Protein AF-K8X644-F1 (afdb_monomer)

Mean predicted aligned error: 5.23 Å

pLDDT: mean 84.57, std 12.06, range [44.38, 95.69]

Nearest PDB structures (foldseek):
  7q4p-assembly1_A  TM=5.869E-01  e=6.762E-01  Homo sapiens

Radius of gyration: 11.46 Å; Cα contacts (8 Å, |Δi|>4): 71; chains: 1; bounding box: 35×16×33 Å

Secondary structure (DSSP, 8-state):
-HHHHHHHHHHHHHHHS----HHHHHHHHHHHHH-GGGGG-HHHHHHHHHHTT-SSHHHHHHHHHHHHHHHHTT-

Structure (mmCIF, N/CA/C/O backbone):
data_AF-K8X644-F1
#
_entry.id   AF-K8X644-F1
#
loop_
_atom_site.group_PDB
_atom_site.id
_atom_site.type_symbol
_atom_site.label_atom_id
_atom_site.label_alt_id
_atom_site.label_comp_id
_atom_site.label_asym_id
_atom_site.label_entity_id
_atom_site.label_seq_id
_atom_site.pdbx_PDB_ins_code
_atom_site.Cartn_x
_atom_site.Cartn_y
_atom_site.Cartn_z
_atom_site.occupancy
_atom_site.B_iso_or_equiv
_atom_site.auth_seq_id
_atom_site.auth_comp_id
_atom_site.auth_asym_id
_atom_site.auth_atom_id
_atom_site.pdbx_PDB_model_num
ATOM 1 N N . MET A 1 1 ? -7.309 1.212 19.924 1.00 50.41 1 MET A N 1
ATOM 2 C CA . MET A 1 1 ? -7.181 2.328 18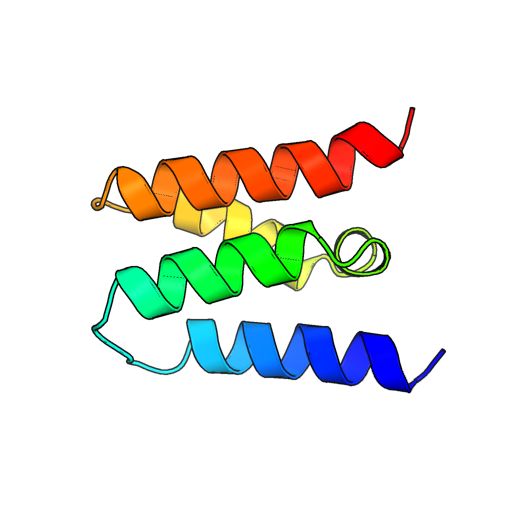.957 1.00 50.41 1 MET A CA 1
ATOM 3 C C . MET A 1 1 ? -5.734 2.728 18.639 1.00 50.41 1 MET A C 1
ATOM 5 O O . MET A 1 1 ? -5.493 3.078 17.498 1.00 50.41 1 MET A O 1
ATOM 9 N N . GLY A 1 2 ? -4.748 2.624 19.547 1.00 57.91 2 GLY A N 1
ATOM 10 C CA . GLY A 1 2 ? -3.378 3.116 19.275 1.00 57.91 2 GLY A CA 1
ATOM 11 C C . GLY A 1 2 ? -2.517 2.334 18.262 1.00 57.91 2 GLY A C 1
ATOM 12 O O . GLY A 1 2 ? -1.647 2.925 17.640 1.00 57.91 2 GLY A O 1
ATOM 13 N N . PHE A 1 3 ? -2.743 1.029 18.057 1.00 62.09 3 PHE A N 1
ATOM 14 C CA . PHE A 1 3 ? -1.844 0.199 17.232 1.00 62.09 3 PHE A CA 1
ATOM 15 C C . PHE A 1 3 ? -1.984 0.444 15.719 1.00 62.09 3 PHE A C 1
ATOM 17 O O . PHE A 1 3 ? -0.982 0.530 15.016 1.00 62.09 3 PHE A O 1
ATOM 24 N N . GLN A 1 4 ? -3.213 0.603 15.214 1.00 61.47 4 GLN A N 1
ATOM 25 C CA . GLN A 1 4 ? -3.453 0.795 13.774 1.00 61.47 4 GLN A CA 1
ATOM 26 C C . GLN A 1 4 ? -2.938 2.156 13.276 1.00 61.47 4 GLN A C 1
ATOM 28 O O . GLN A 1 4 ? -2.374 2.238 12.188 1.00 61.47 4 GLN A O 1
ATOM 33 N N . ILE A 1 5 ? -3.029 3.195 14.115 1.00 66.00 5 I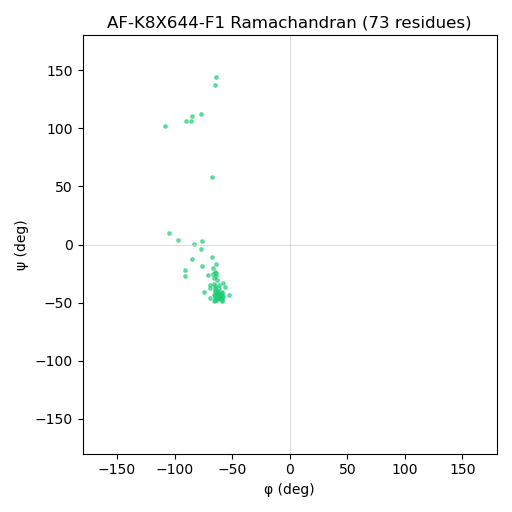LE A N 1
ATOM 34 C CA . ILE A 1 5 ? -2.482 4.535 13.847 1.00 66.00 5 ILE A CA 1
ATOM 35 C C . ILE A 1 5 ? -0.954 4.477 13.687 1.00 66.00 5 ILE A C 1
ATOM 37 O O . ILE A 1 5 ? -0.394 5.093 12.779 1.00 66.00 5 ILE A O 1
ATOM 41 N N . THR A 1 6 ? -0.269 3.699 14.532 1.00 75.44 6 THR A N 1
ATOM 42 C CA . THR A 1 6 ? 1.187 3.515 14.440 1.00 75.44 6 THR A CA 1
ATOM 43 C C . THR A 1 6 ? 1.584 2.843 13.132 1.00 75.44 6 THR A C 1
ATOM 45 O O . THR A 1 6 ? 2.512 3.303 12.474 1.00 75.44 6 THR A O 1
ATOM 48 N N . VAL A 1 7 ? 0.857 1.801 12.714 1.00 82.00 7 VAL A N 1
ATOM 49 C CA . VAL A 1 7 ? 1.157 1.076 11.470 1.00 82.00 7 VAL A CA 1
ATOM 50 C C . VAL A 1 7 ? 1.014 1.991 10.254 1.00 82.00 7 VAL A C 1
ATOM 52 O O . VAL A 1 7 ? 1.935 2.068 9.444 1.00 82.00 7 VAL A O 1
ATOM 55 N N . VAL A 1 8 ? -0.087 2.742 10.148 1.00 84.75 8 VAL A N 1
ATOM 56 C CA . VAL A 1 8 ? -0.314 3.673 9.029 1.00 84.75 8 VAL A CA 1
ATOM 57 C C . VAL A 1 8 ? 0.776 4.748 8.965 1.00 84.75 8 VAL A C 1
ATOM 59 O O . VAL A 1 8 ? 1.331 4.997 7.894 1.00 84.75 8 VAL A O 1
ATOM 62 N N . ASN A 1 9 ? 1.153 5.333 10.106 1.00 85.06 9 ASN A N 1
ATOM 63 C CA . ASN A 1 9 ? 2.221 6.335 10.164 1.00 85.06 9 ASN A CA 1
ATOM 64 C C . ASN A 1 9 ? 3.595 5.760 9.789 1.00 85.06 9 ASN A C 1
ATOM 66 O O . ASN A 1 9 ? 4.360 6.416 9.080 1.00 85.06 9 ASN A O 1
ATOM 70 N N . SER A 1 10 ? 3.913 4.534 10.213 1.00 85.81 10 SER A N 1
ATOM 71 C CA . SER A 1 10 ? 5.154 3.858 9.821 1.00 85.81 10 SER A CA 1
ATOM 72 C C . SER A 1 10 ? 5.204 3.583 8.316 1.00 85.81 10 SER A C 1
ATOM 74 O O . SER A 1 10 ? 6.225 3.855 7.685 1.00 85.81 10 SER A O 1
ATOM 76 N N . LEU A 1 11 ? 4.103 3.115 7.716 1.00 87.19 11 LEU A N 1
ATOM 77 C CA . LEU A 1 11 ? 4.015 2.892 6.267 1.0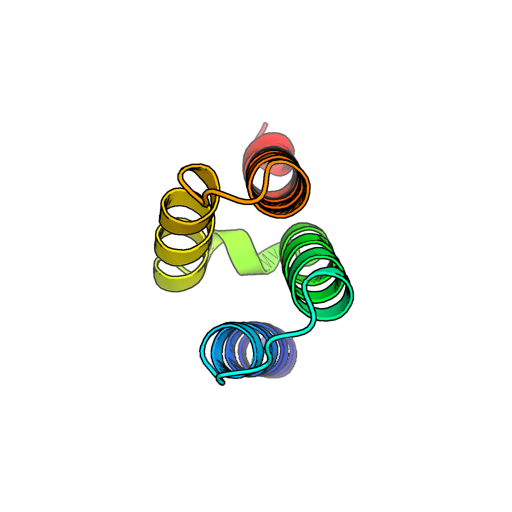0 87.19 11 LEU A CA 1
ATOM 78 C C . LEU A 1 11 ? 4.146 4.206 5.482 1.00 87.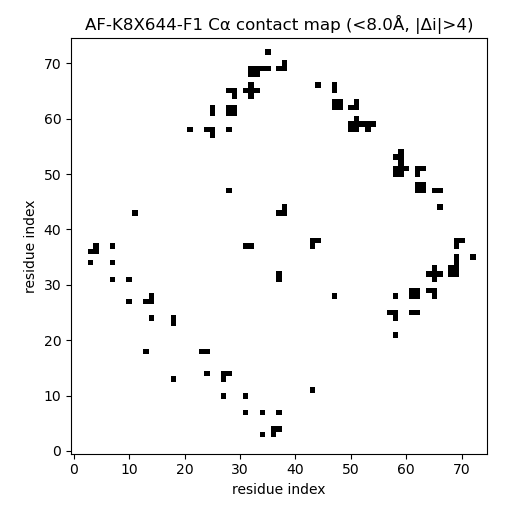19 11 LEU A C 1
ATOM 80 O O . LEU A 1 11 ? 4.852 4.260 4.475 1.00 87.19 11 LEU A O 1
ATOM 84 N N . LEU A 1 12 ? 3.527 5.284 5.970 1.00 86.88 12 LEU A N 1
ATOM 85 C CA . LEU A 1 12 ? 3.641 6.613 5.372 1.00 86.88 12 LEU A CA 1
ATOM 86 C C . LEU A 1 12 ? 5.076 7.161 5.461 1.00 86.88 12 LEU A C 1
ATOM 88 O O . LEU A 1 12 ? 5.584 7.735 4.498 1.00 86.88 12 LEU A O 1
ATOM 92 N N . SER A 1 13 ? 5.754 6.953 6.591 1.00 87.75 13 SER A N 1
ATOM 93 C CA . SER A 1 13 ? 7.165 7.315 6.763 1.00 87.75 13 SER A CA 1
ATOM 94 C C . SER A 1 13 ? 8.075 6.538 5.805 1.00 87.75 13 SER A C 1
ATOM 96 O O . SER A 1 13 ? 8.968 7.127 5.193 1.00 87.75 13 SER A O 1
ATOM 98 N N . LEU A 1 14 ? 7.804 5.246 5.592 1.00 85.75 14 LEU A N 1
ATOM 99 C CA . LEU A 1 14 ? 8.528 4.424 4.619 1.00 85.75 14 LEU A CA 1
ATOM 100 C C . L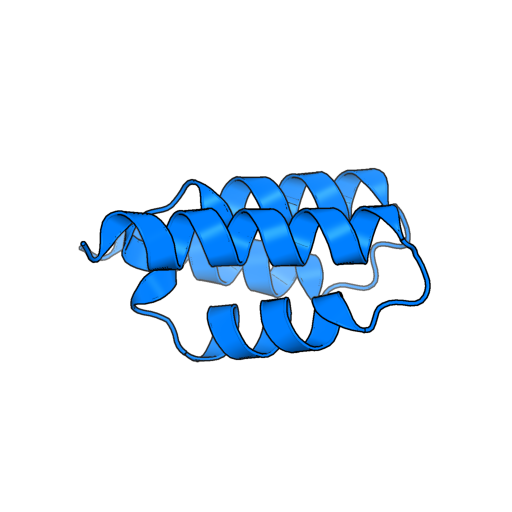EU A 1 14 ? 8.307 4.886 3.173 1.00 85.75 14 LEU A C 1
ATOM 102 O O . LEU A 1 14 ? 9.259 4.891 2.401 1.00 85.75 14 LEU A O 1
ATOM 106 N N . LEU A 1 15 ? 7.098 5.336 2.817 1.00 84.88 15 LEU A N 1
ATOM 107 C CA . LEU A 1 15 ? 6.815 5.937 1.503 1.00 84.88 15 LEU A CA 1
ATOM 108 C C . LEU A 1 15 ? 7.530 7.274 1.271 1.00 84.88 15 LEU A C 1
ATOM 110 O O . LEU A 1 15 ? 7.722 7.677 0.125 1.00 84.88 15 LEU A O 1
ATOM 114 N N . ASN A 1 16 ? 7.862 7.992 2.343 1.00 81.62 16 ASN A N 1
ATOM 115 C CA . ASN A 1 16 ? 8.604 9.252 2.280 1.00 81.62 16 ASN A CA 1
ATOM 116 C C . ASN A 1 16 ? 10.119 9.047 2.374 1.00 81.62 16 ASN A C 1
ATOM 118 O O . ASN A 1 16 ? 10.878 9.908 1.936 1.00 81.62 16 ASN A O 1
ATOM 122 N N . SER A 1 17 ? 10.565 7.921 2.928 1.00 78.75 17 SER A N 1
ATOM 123 C CA . SER A 1 17 ? 11.965 7.523 2.855 1.00 78.75 17 SER A CA 1
ATOM 124 C C . SER A 1 17 ? 12.325 7.254 1.397 1.00 78.75 17 SER A C 1
ATOM 126 O O . SER A 1 17 ? 11.544 6.647 0.669 1.00 78.75 17 SER A O 1
ATOM 128 N N . HIS A 1 18 ? 13.499 7.719 0.967 1.00 61.53 18 HIS A N 1
ATOM 129 C CA . HIS A 1 18 ? 14.012 7.626 -0.407 1.00 61.53 18 HIS A CA 1
ATOM 130 C C . HIS A 1 18 ? 14.322 6.176 -0.838 1.00 61.53 18 HIS A C 1
ATOM 132 O O . HIS A 1 18 ? 15.448 5.835 -1.195 1.00 61.53 18 HIS A O 1
ATOM 138 N N . ASN A 1 19 ? 13.332 5.288 -0.796 1.00 65.19 19 ASN A N 1
ATOM 139 C CA . ASN A 1 19 ? 13.427 3.965 -1.378 1.00 65.19 19 ASN A CA 1
ATOM 140 C C . ASN A 1 19 ? 13.071 4.068 -2.866 1.00 65.19 19 ASN A C 1
ATOM 142 O O . ASN A 1 19 ? 11.921 4.321 -3.224 1.00 65.19 19 ASN A O 1
ATOM 146 N N . ASN A 1 20 ? 14.066 3.879 -3.734 1.00 64.19 20 ASN A N 1
ATOM 147 C CA . ASN A 1 20 ? 13.893 3.916 -5.189 1.00 64.19 20 ASN A CA 1
ATOM 148 C C . ASN A 1 20 ? 13.227 2.655 -5.764 1.00 64.19 20 ASN A C 1
ATOM 150 O O . ASN A 1 20 ? 13.096 2.544 -6.979 1.00 64.19 20 ASN A O 1
ATOM 154 N N . ASN A 1 21 ? 12.819 1.692 -4.934 1.00 86.19 21 ASN A N 1
ATOM 155 C CA . ASN A 1 21 ? 12.140 0.505 -5.428 1.00 86.19 21 ASN A CA 1
ATOM 156 C C . ASN A 1 21 ? 10.632 0.750 -5.566 1.00 86.19 21 ASN A C 1
ATOM 158 O O . ASN A 1 21 ? 9.886 0.763 -4.582 1.00 86.19 21 ASN A O 1
ATOM 162 N N . ASP A 1 22 ? 10.181 0.886 -6.807 1.00 88.62 22 ASP A N 1
ATOM 163 C CA . ASP A 1 22 ? 8.777 1.127 -7.127 1.00 88.62 22 ASP A CA 1
ATOM 164 C C . ASP A 1 22 ? 7.859 -0.026 -6.697 1.00 88.62 22 ASP A C 1
ATOM 166 O O . ASP A 1 22 ? 6.739 0.223 -6.256 1.00 88.62 22 ASP A O 1
ATOM 170 N N . ILE A 1 23 ? 8.346 -1.273 -6.685 1.00 89.31 23 ILE A N 1
ATOM 171 C CA . ILE A 1 23 ? 7.587 -2.431 -6.178 1.00 89.31 23 ILE A CA 1
ATOM 172 C C . ILE A 1 23 ? 7.287 -2.255 -4.685 1.00 89.31 23 ILE A C 1
ATOM 174 O O . ILE A 1 23 ? 6.171 -2.519 -4.228 1.00 89.31 23 ILE A O 1
ATOM 178 N N . ILE A 1 24 ? 8.266 -1.768 -3.916 1.00 89.19 24 ILE A N 1
ATOM 179 C CA . ILE A 1 24 ? 8.083 -1.505 -2.485 1.00 89.19 24 ILE A CA 1
ATOM 180 C C . ILE A 1 24 ? 7.058 -0.384 -2.293 1.00 89.19 24 ILE A C 1
ATOM 182 O O . ILE A 1 24 ? 6.150 -0.535 -1.475 1.00 89.19 24 ILE A O 1
ATOM 186 N N . LYS A 1 25 ? 7.129 0.696 -3.082 1.00 90.38 25 LYS A N 1
ATOM 187 C CA . LYS A 1 25 ? 6.136 1.782 -3.026 1.00 90.38 25 LYS A CA 1
ATOM 188 C C . LYS A 1 25 ? 4.725 1.276 -3.322 1.00 90.38 25 LYS A C 1
ATOM 190 O O . LYS A 1 25 ? 3.818 1.537 -2.540 1.00 90.38 25 LYS A O 1
ATOM 195 N N . ILE A 1 26 ? 4.541 0.507 -4.396 1.00 92.62 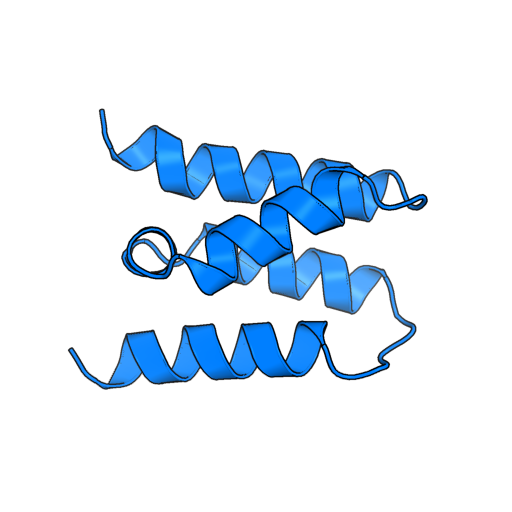26 ILE A N 1
ATOM 196 C CA . ILE A 1 26 ? 3.243 -0.071 -4.783 1.00 92.62 26 ILE A CA 1
ATOM 197 C C . ILE A 1 26 ? 2.680 -0.960 -3.667 1.00 92.62 26 ILE A C 1
ATOM 199 O O . ILE A 1 26 ? 1.491 -0.886 -3.344 1.00 92.62 26 ILE A O 1
ATOM 203 N N . THR A 1 27 ? 3.541 -1.766 -3.040 1.00 92.12 27 THR A N 1
ATOM 204 C CA . THR A 1 27 ? 3.157 -2.654 -1.934 1.00 92.12 27 THR A CA 1
ATOM 205 C C . THR A 1 27 ? 2.724 -1.856 -0.703 1.00 92.12 27 THR A C 1
ATOM 207 O O . THR A 1 27 ? 1.691 -2.160 -0.104 1.00 92.12 27 THR A O 1
ATOM 210 N N . LEU A 1 28 ? 3.465 -0.799 -0.353 1.00 91.94 28 LEU A N 1
ATOM 211 C CA . LEU A 1 28 ? 3.123 0.103 0.751 1.00 91.94 28 LEU A CA 1
ATOM 212 C C . LEU A 1 28 ? 1.795 0.821 0.492 1.00 91.94 28 LEU A C 1
ATOM 214 O O . LEU A 1 28 ? 0.930 0.844 1.363 1.00 91.94 28 LEU A O 1
ATOM 218 N N . ILE A 1 29 ? 1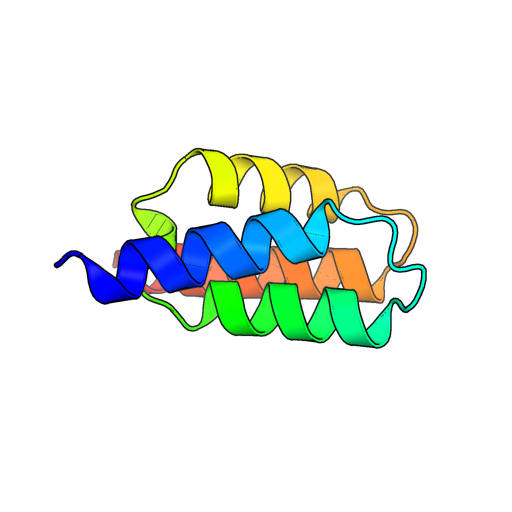.609 1.355 -0.717 1.00 93.12 29 ILE A N 1
ATOM 219 C CA . ILE A 1 29 ? 0.372 2.022 -1.136 1.00 93.12 29 ILE A CA 1
ATOM 220 C C . ILE A 1 29 ? -0.819 1.070 -1.019 1.00 93.12 29 ILE A C 1
ATOM 222 O O . ILE A 1 29 ? -1.843 1.448 -0.448 1.00 93.12 29 ILE A O 1
ATOM 226 N N . SER A 1 30 ? -0.689 -0.162 -1.518 1.00 92.25 30 SER A N 1
ATOM 227 C CA . SER A 1 30 ? -1.754 -1.170 -1.426 1.00 92.25 30 SER A CA 1
ATOM 228 C C . SER A 1 30 ? -2.073 -1.520 0.026 1.00 92.25 30 SER A C 1
ATOM 230 O O . SER A 1 30 ? -3.238 -1.493 0.407 1.00 92.25 30 SER A O 1
ATOM 232 N N . SER A 1 31 ? -1.040 -1.742 0.847 1.00 91.50 31 SER A N 1
ATOM 233 C CA . SER A 1 31 ? -1.188 -2.051 2.277 1.00 91.50 31 SER A CA 1
ATOM 234 C C . SER A 1 31 ? -1.930 -0.947 3.030 1.00 91.50 31 SER A C 1
ATOM 236 O O . SER A 1 31 ? -2.786 -1.233 3.858 1.00 91.50 31 SER A O 1
ATOM 238 N N . ILE A 1 32 ? -1.640 0.322 2.720 1.00 91.00 32 ILE A N 1
ATOM 239 C CA . ILE A 1 32 ? -2.359 1.468 3.289 1.00 91.00 32 ILE A CA 1
ATOM 240 C C . ILE A 1 32 ? -3.839 1.441 2.893 1.00 91.00 32 ILE A C 1
ATOM 242 O O . ILE A 1 32 ? -4.692 1.685 3.739 1.00 91.00 32 ILE A O 1
A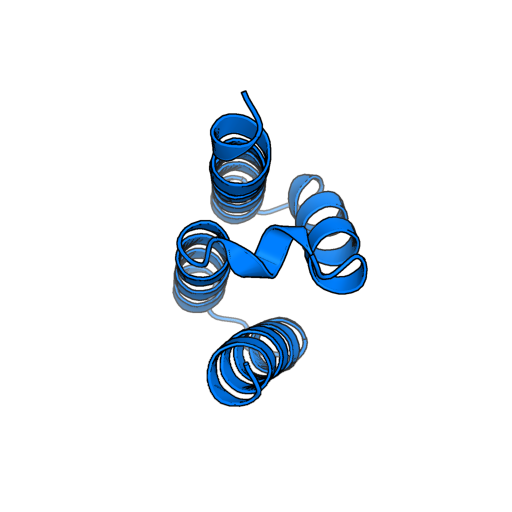TOM 246 N N . GLY A 1 33 ? -4.149 1.130 1.631 1.00 90.56 33 GLY A N 1
ATOM 247 C CA . GLY A 1 33 ? -5.526 1.050 1.140 1.00 90.56 33 GLY A CA 1
ATOM 248 C C . GLY A 1 33 ? -6.358 -0.072 1.769 1.00 90.56 33 GLY A C 1
ATOM 249 O O . GLY A 1 33 ? -7.580 0.024 1.789 1.00 90.56 33 GLY A O 1
ATOM 250 N N . ASP A 1 34 ? -5.711 -1.117 2.291 1.00 90.19 34 ASP A N 1
ATOM 251 C CA . ASP A 1 34 ? -6.372 -2.236 2.975 1.00 90.19 34 ASP A CA 1
ATOM 252 C C . ASP A 1 34 ? -6.641 -1.958 4.468 1.00 90.19 34 ASP A C 1
ATOM 254 O O . ASP A 1 34 ? -7.408 -2.677 5.113 1.00 90.19 34 ASP A O 1
ATOM 258 N N . ILE A 1 35 ? -6.048 -0.902 5.037 1.00 88.75 35 ILE A N 1
ATOM 259 C CA . ILE A 1 35 ? -6.280 -0.494 6.426 1.00 88.75 35 ILE A CA 1
ATOM 260 C C . ILE A 1 35 ? -7.444 0.499 6.463 1.00 88.75 35 ILE A C 1
ATOM 262 O O . ILE A 1 35 ? -7.275 1.670 6.137 1.00 88.75 35 ILE A O 1
ATOM 266 N N . LYS A 1 36 ? -8.620 0.064 6.931 1.00 82.06 36 LYS A N 1
ATOM 267 C CA . LYS A 1 36 ? -9.834 0.907 6.987 1.00 82.06 36 LYS A CA 1
ATOM 268 C C . LYS A 1 36 ? -9.624 2.245 7.708 1.00 82.06 36 LYS A C 1
ATOM 270 O O . LYS A 1 36 ? -10.025 3.288 7.202 1.00 82.06 36 LYS A O 1
ATOM 275 N N . SER A 1 37 ? -8.922 2.240 8.844 1.00 82.94 37 SER A N 1
ATOM 276 C CA . SER A 1 37 ? -8.648 3.465 9.610 1.00 82.94 37 SER A CA 1
ATOM 277 C C . SER A 1 37 ? -7.703 4.436 8.893 1.00 82.94 37 SER A C 1
ATOM 279 O O . SER A 1 37 ? -7.556 5.573 9.327 1.00 82.94 37 SER A O 1
ATOM 281 N N . ALA A 1 38 ? -7.048 4.039 7.795 1.00 85.38 38 ALA A N 1
ATOM 282 C CA . ALA A 1 38 ? -6.209 4.946 7.017 1.00 85.38 38 ALA A CA 1
ATOM 283 C C . ALA A 1 38 ? -7.022 6.085 6.378 1.00 85.38 38 ALA A C 1
ATOM 285 O O . ALA A 1 38 ? -6.477 7.167 6.162 1.00 85.38 38 ALA A O 1
ATOM 286 N N . ALA A 1 39 ? -8.326 5.880 6.145 1.00 84.62 39 ALA A N 1
ATOM 287 C CA . ALA A 1 39 ? -9.241 6.921 5.679 1.00 84.62 39 ALA A CA 1
ATOM 288 C C . ALA A 1 39 ? -9.415 8.063 6.700 1.00 84.62 39 ALA A C 1
ATOM 290 O O . ALA A 1 39 ? -9.647 9.207 6.317 1.00 84.62 39 ALA A O 1
ATOM 291 N N . GLU A 1 40 ? -9.236 7.777 7.994 1.00 84.75 40 GLU A N 1
ATOM 292 C CA . GLU A 1 40 ? -9.330 8.757 9.085 1.00 84.75 40 GLU A CA 1
ATOM 293 C C . GLU A 1 40 ? -8.081 9.654 9.183 1.00 84.75 40 GLU A C 1
ATOM 295 O O . GLU A 1 40 ? -8.036 10.574 9.999 1.00 84.75 40 GLU A O 1
ATOM 300 N N . HIS A 1 41 ? -7.059 9.410 8.352 1.00 85.38 41 HIS A N 1
ATOM 301 C CA . HIS A 1 41 ? -5.797 10.143 8.355 1.00 85.38 41 HIS A CA 1
ATOM 302 C C . HIS A 1 41 ? -5.669 11.056 7.121 1.00 85.38 41 HIS A C 1
ATOM 304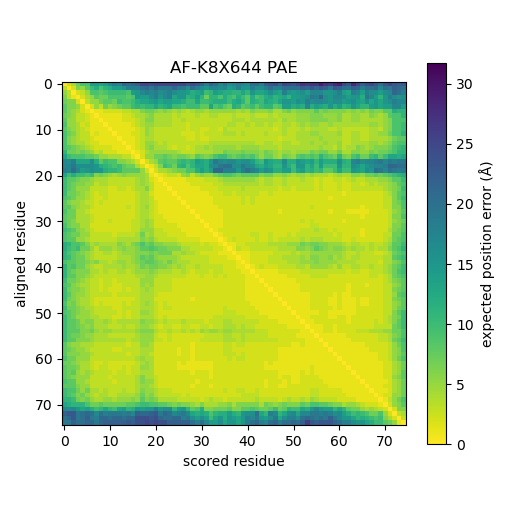 O O . HIS A 1 41 ? -5.272 10.599 6.046 1.00 85.38 41 HIS A O 1
ATOM 310 N N . PRO A 1 42 ? -5.898 12.378 7.258 1.00 86.50 42 PRO A N 1
ATOM 311 C CA . PRO A 1 42 ? -5.839 13.315 6.132 1.00 86.50 42 PRO A CA 1
ATOM 312 C C . PRO A 1 42 ? -4.489 13.321 5.406 1.00 86.50 42 PRO A C 1
ATOM 314 O O . PRO A 1 42 ? -4.436 13.499 4.192 1.00 86.50 42 PRO A O 1
ATOM 317 N N . GLU A 1 43 ? -3.392 13.104 6.135 1.00 89.00 43 GLU A N 1
ATOM 318 C CA . GLU A 1 43 ? -2.039 13.059 5.569 1.00 89.00 43 GLU A CA 1
ATOM 319 C C . GLU A 1 43 ? -1.835 11.867 4.623 1.00 89.00 43 GLU A C 1
ATOM 321 O O . GLU A 1 43 ? -1.165 11.994 3.597 1.00 89.00 43 GLU A O 1
ATOM 326 N N . VAL A 1 44 ? -2.480 10.730 4.905 1.00 89.56 44 VAL A N 1
ATOM 327 C CA . VAL A 1 44 ? -2.482 9.567 4.009 1.00 89.56 44 VAL A CA 1
ATOM 328 C C . VAL A 1 44 ? -3.207 9.904 2.715 1.00 89.56 44 VAL A C 1
ATOM 330 O O . VAL A 1 44 ? -2.665 9.686 1.632 1.00 89.56 44 VAL A O 1
ATOM 333 N N . ILE A 1 45 ? -4.401 10.491 2.819 1.00 90.44 45 ILE A N 1
ATOM 334 C CA . ILE A 1 45 ? -5.201 10.881 1.655 1.00 90.44 45 ILE A CA 1
ATOM 335 C C . ILE A 1 45 ? -4.440 11.893 0.792 1.00 90.44 45 ILE A C 1
ATOM 337 O O . ILE A 1 45 ? -4.329 11.706 -0.419 1.00 90.44 45 ILE A O 1
ATOM 341 N N . LYS A 1 46 ? -3.829 12.918 1.402 1.00 92.50 46 LYS A N 1
ATOM 342 C CA . LYS A 1 46 ? -2.978 13.889 0.692 1.00 92.50 46 LYS A CA 1
ATOM 343 C C . LYS A 1 46 ? -1.810 13.212 -0.025 1.00 92.50 46 LYS A C 1
ATOM 345 O O . LYS A 1 46 ? -1.540 13.532 -1.183 1.00 92.50 46 LYS A O 1
ATOM 350 N N . LYS A 1 47 ? -1.118 12.275 0.635 1.00 91.56 47 LYS A N 1
ATOM 351 C CA . LYS A 1 47 ? 0.012 11.562 0.025 1.00 91.56 47 LYS A CA 1
ATOM 352 C C . LYS A 1 47 ? -0.439 10.700 -1.151 1.00 91.56 47 LYS A C 1
ATOM 354 O O . LYS A 1 47 ? 0.185 10.770 -2.205 1.00 91.56 47 LYS A O 1
ATOM 359 N N . LEU A 1 48 ? -1.518 9.933 -0.999 1.00 92.31 48 LEU A N 1
ATOM 360 C CA . LEU A 1 48 ? -2.070 9.112 -2.078 1.00 92.31 48 LEU A CA 1
ATOM 361 C C . LEU A 1 48 ? -2.530 9.971 -3.266 1.00 92.31 48 LEU A C 1
ATOM 363 O O . LEU A 1 48 ? -2.230 9.632 -4.406 1.00 92.31 48 LEU A O 1
ATOM 367 N N . LEU A 1 49 ? -3.167 11.122 -3.023 1.00 94.12 49 LEU A N 1
ATOM 368 C CA . LEU A 1 49 ? -3.534 12.074 -4.081 1.00 94.12 49 LEU A CA 1
ATOM 369 C C . LEU A 1 49 ? -2.314 12.626 -4.828 1.00 94.12 49 LEU A C 1
ATOM 371 O O . LEU A 1 49 ? -2.369 12.806 -6.043 1.00 94.12 49 LEU A O 1
ATOM 375 N N . SER A 1 50 ? -1.211 12.881 -4.121 1.00 93.94 50 SER A N 1
ATOM 376 C CA . SER A 1 50 ? 0.054 13.278 -4.749 1.00 93.94 50 SER A CA 1
ATOM 377 C C . SER A 1 50 ? 0.608 12.161 -5.642 1.00 93.94 50 SER A C 1
ATOM 379 O O . SER A 1 50 ? 0.954 12.403 -6.795 1.00 93.94 50 SER A O 1
ATOM 381 N N . LEU A 1 51 ? 0.586 10.915 -5.153 1.00 92.88 51 LEU A N 1
ATOM 382 C CA . LEU A 1 51 ? 1.049 9.733 -5.891 1.00 92.88 51 LEU A CA 1
ATOM 383 C C . LEU A 1 51 ? 0.181 9.394 -7.113 1.00 92.88 51 LEU A C 1
ATOM 385 O O . LEU A 1 51 ? 0.662 8.753 -8.038 1.00 92.88 51 LEU A O 1
ATOM 389 N N . CYS A 1 52 ? -1.067 9.868 -7.183 1.00 93.75 52 CYS A N 1
ATOM 390 C CA . CYS A 1 52 ? -1.890 9.744 -8.394 1.00 93.75 52 CYS A CA 1
ATOM 391 C C . CYS A 1 52 ? -1.317 10.515 -9.597 1.00 93.75 52 CYS A C 1
ATOM 393 O O . CYS A 1 52 ? -1.739 10.279 -10.727 1.00 93.75 52 CYS A O 1
ATOM 395 N N . LYS A 1 53 ? -0.395 11.455 -9.358 1.00 93.50 53 LYS A N 1
ATOM 396 C CA . LYS A 1 53 ? 0.300 12.241 -10.387 1.00 93.50 53 LYS A CA 1
ATOM 397 C C . LYS A 1 53 ? 1.745 11.782 -10.601 1.00 93.50 53 LYS A C 1
ATOM 399 O O . LYS A 1 53 ? 2.502 12.494 -11.254 1.00 93.50 53 LYS A O 1
ATOM 404 N N . ASP A 1 54 ? 2.133 10.650 -10.018 1.00 92.88 54 ASP A N 1
ATOM 405 C CA . ASP A 1 54 ? 3.473 10.090 -10.179 1.00 92.88 54 ASP A CA 1
ATOM 406 C C . ASP A 1 54 ? 3.723 9.698 -11.646 1.00 92.88 54 ASP A C 1
ATOM 408 O O . ASP A 1 54 ? 2.810 9.262 -12.353 1.00 92.88 54 ASP A O 1
ATOM 412 N N . GLU A 1 55 ? 4.959 9.873 -12.115 1.00 91.75 55 GLU A N 1
ATOM 413 C CA . GLU A 1 55 ? 5.355 9.537 -13.488 1.00 91.75 55 GLU A CA 1
ATOM 414 C C . GLU A 1 55 ? 5.285 8.025 -13.741 1.00 91.75 55 GLU A C 1
ATOM 416 O O . GLU A 1 55 ? 5.019 7.580 -14.863 1.00 91.75 55 GLU A O 1
ATOM 421 N N . ASN A 1 56 ? 5.487 7.222 -12.692 1.00 91.88 56 ASN A N 1
ATOM 422 C CA . ASN A 1 56 ? 5.316 5.787 -12.768 1.00 91.88 56 ASN A CA 1
ATOM 423 C C . ASN A 1 56 ? 3.819 5.434 -12.730 1.00 91.88 56 ASN A C 1
ATOM 425 O O . ASN A 1 56 ? 3.135 5.551 -11.708 1.00 91.88 56 ASN A O 1
ATOM 429 N N . LYS A 1 57 ? 3.321 4.921 -13.860 1.00 93.75 57 LYS A N 1
ATOM 430 C CA . LYS A 1 57 ? 1.920 4.508 -14.028 1.00 93.75 57 LYS A CA 1
ATOM 431 C C . LYS A 1 57 ? 1.472 3.479 -12.995 1.00 93.75 57 LYS A C 1
ATOM 433 O O . LYS A 1 57 ? 0.331 3.552 -12.547 1.00 93.75 57 LYS A O 1
ATOM 438 N N . ASP A 1 58 ? 2.334 2.546 -12.602 1.00 94.25 58 ASP A N 1
ATOM 439 C CA . ASP A 1 58 ? 1.981 1.510 -11.631 1.00 94.25 58 ASP A CA 1
ATOM 440 C C . ASP A 1 58 ? 1.780 2.106 -10.231 1.00 94.25 58 ASP A C 1
ATOM 442 O O . ASP A 1 58 ? 0.843 1.729 -9.524 1.00 94.25 58 ASP A O 1
ATOM 446 N N . ILE A 1 59 ? 2.593 3.102 -9.859 1.00 93.38 59 ILE A N 1
ATOM 447 C CA . ILE A 1 59 ? 2.429 3.868 -8.614 1.00 93.38 59 ILE A CA 1
ATOM 448 C C . ILE A 1 59 ? 1.119 4.658 -8.648 1.00 93.38 59 ILE A C 1
ATOM 450 O O . ILE A 1 59 ? 0.337 4.589 -7.695 1.00 93.38 59 ILE A O 1
ATOM 454 N N . ALA A 1 60 ? 0.849 5.359 -9.751 1.00 94.75 60 ALA A N 1
ATOM 455 C CA . ALA A 1 60 ? -0.377 6.131 -9.914 1.00 94.75 60 ALA A CA 1
ATOM 456 C C . ALA A 1 60 ? -1.630 5.240 -9.838 1.00 94.75 60 ALA A C 1
ATOM 458 O O . ALA A 1 60 ? -2.572 5.545 -9.104 1.00 94.75 60 ALA A O 1
ATOM 459 N N . ILE A 1 61 ? -1.626 4.094 -10.528 1.00 95.69 61 ILE A N 1
ATOM 460 C CA . ILE A 1 61 ? -2.721 3.116 -10.487 1.00 95.69 61 ILE A CA 1
ATOM 461 C C . ILE A 1 61 ? -2.899 2.562 -9.071 1.00 95.69 61 ILE A C 1
ATOM 463 O O . ILE A 1 61 ? -4.032 2.485 -8.588 1.00 95.69 61 ILE A O 1
ATOM 467 N N . ALA A 1 62 ? -1.811 2.195 -8.388 1.00 94.94 62 ALA A N 1
ATOM 468 C CA . ALA A 1 62 ? -1.876 1.707 -7.014 1.00 94.94 62 ALA A CA 1
ATOM 469 C C . ALA A 1 62 ? -2.510 2.750 -6.082 1.00 94.94 62 ALA A C 1
ATOM 471 O O . ALA A 1 62 ? -3.395 2.410 -5.298 1.00 94.94 62 ALA A O 1
ATOM 472 N N . ALA A 1 63 ? -2.124 4.022 -6.212 1.00 94.75 63 ALA A N 1
ATOM 473 C CA . ALA A 1 63 ? -2.657 5.106 -5.393 1.00 94.75 63 ALA A CA 1
ATOM 474 C C . ALA A 1 63 ? -4.165 5.304 -5.604 1.00 94.75 63 ALA A C 1
ATOM 476 O O . ALA A 1 63 ? -4.915 5.385 -4.629 1.00 94.75 63 ALA A O 1
ATOM 477 N N . ILE A 1 64 ? -4.622 5.294 -6.861 1.00 94.56 64 ILE A N 1
ATOM 478 C CA . ILE A 1 64 ? -6.048 5.390 -7.209 1.00 94.56 64 ILE A CA 1
ATOM 479 C C . ILE A 1 64 ? -6.831 4.206 -6.628 1.00 94.56 64 ILE A C 1
ATOM 481 O O . ILE A 1 64 ? -7.894 4.400 -6.036 1.00 94.56 64 ILE A O 1
ATOM 485 N N . ARG A 1 65 ? -6.310 2.976 -6.750 1.00 94.12 65 ARG A N 1
ATOM 486 C CA . ARG A 1 65 ? -6.962 1.778 -6.193 1.00 94.12 65 ARG A CA 1
ATOM 487 C C . ARG A 1 65 ? -7.060 1.846 -4.673 1.00 94.12 65 ARG A C 1
ATOM 489 O O . ARG A 1 65 ? -8.114 1.527 -4.133 1.00 94.12 65 ARG A O 1
ATOM 496 N N . SER A 1 66 ? -6.001 2.280 -3.993 1.00 93.44 66 SER A N 1
ATOM 497 C CA . SER A 1 66 ? -6.018 2.444 -2.538 1.00 93.44 66 SER A CA 1
ATOM 498 C C . SER A 1 66 ? -7.017 3.506 -2.098 1.00 93.44 66 SER A C 1
ATOM 500 O O . SER A 1 66 ? -7.805 3.243 -1.197 1.00 93.44 66 SER A O 1
ATOM 502 N N . LEU A 1 67 ? -7.072 4.659 -2.773 1.00 92.06 67 LEU A N 1
ATOM 503 C CA . LEU A 1 67 ? -8.101 5.671 -2.508 1.00 92.06 67 LEU A CA 1
ATOM 504 C C . LEU A 1 67 ? -9.512 5.113 -2.718 1.00 92.06 67 LEU A C 1
ATOM 506 O O . LEU A 1 67 ? -10.376 5.326 -1.874 1.00 92.06 67 LEU A O 1
ATOM 510 N N . SER A 1 68 ? -9.741 4.355 -3.793 1.00 91.44 68 SER A N 1
ATOM 511 C CA . SER A 1 68 ? -11.039 3.726 -4.053 1.00 91.44 68 SER A CA 1
ATOM 512 C C . SER A 1 68 ? -11.446 2.734 -2.964 1.00 91.44 68 SER A C 1
ATOM 514 O O . SER A 1 68 ? -12.633 2.641 -2.677 1.00 91.44 68 SER A O 1
ATOM 516 N N . LYS A 1 69 ? -10.505 1.998 -2.361 1.00 90.56 69 LYS A N 1
ATOM 517 C CA . LYS A 1 69 ? -10.797 1.097 -1.234 1.00 90.56 69 LYS A CA 1
ATOM 518 C C . LYS A 1 69 ? -11.157 1.875 0.029 1.00 90.56 69 LYS A C 1
ATOM 520 O O . LYS A 1 69 ? -12.156 1.567 0.666 1.00 90.56 69 LYS A O 1
ATOM 525 N N . LEU A 1 70 ? -10.378 2.908 0.348 1.00 87.56 70 LEU A N 1
ATOM 526 C CA . LEU A 1 70 ? -10.603 3.745 1.529 1.00 87.56 70 LEU A CA 1
ATOM 527 C C . LEU A 1 70 ? -11.920 4.525 1.454 1.00 87.56 70 LEU A C 1
ATOM 529 O O . LEU A 1 70 ? -12.574 4.712 2.473 1.00 87.56 70 LEU A O 1
ATOM 533 N N . LEU A 1 71 ? -12.303 4.979 0.257 1.00 79.00 71 LEU A N 1
ATOM 534 C CA . LEU A 1 71 ? -13.517 5.766 0.024 1.00 79.00 71 LEU A CA 1
ATOM 535 C C . LEU A 1 71 ? -14.745 4.906 -0.311 1.00 79.00 71 LEU A C 1
ATOM 537 O O . LEU A 1 71 ? -15.870 5.325 -0.058 1.00 79.00 71 LEU A O 1
ATOM 541 N N . GLY A 1 72 ? -14.541 3.717 -0.879 1.00 69.75 72 GLY A N 1
ATOM 542 C CA . GLY A 1 72 ? -15.615 2.789 -1.237 1.00 69.75 72 GLY A CA 1
ATOM 543 C C . GLY A 1 72 ? -16.212 2.038 -0.046 1.00 69.75 72 GLY A C 1
ATOM 544 O O . GLY A 1 72 ? -17.322 1.539 -0.155 1.00 69.75 72 GLY A O 1
ATOM 545 N N . ASP A 1 73 ? -15.513 1.980 1.092 1.00 56.66 73 ASP A N 1
ATOM 546 C CA . ASP A 1 73 ? -16.032 1.395 2.342 1.00 56.66 73 ASP A CA 1
ATOM 547 C C . ASP A 1 73 ? -16.898 2.398 3.147 1.00 56.66 73 ASP A C 1
ATOM 549 O O . ASP A 1 73 ? -17.393 2.061 4.216 1.00 56.66 73 ASP A O 1
ATOM 553 N N . ILE A 1 74 ? -17.085 3.634 2.650 1.00 53.28 74 ILE A N 1
ATOM 554 C CA . ILE A 1 74 ? -17.875 4.699 3.308 1.00 53.28 74 ILE A CA 1
ATOM 555 C C . ILE A 1 74 ? -19.326 4.787 2.772 1.00 53.28 74 ILE A C 1
ATOM 557 O O . ILE A 1 74 ? -20.074 5.681 3.170 1.00 53.28 74 ILE A O 1
ATOM 561 N N . THR A 1 75 ? -19.732 3.886 1.870 1.00 44.38 75 THR A N 1
ATOM 562 C CA . THR A 1 75 ? -21.125 3.714 1.393 1.00 44.38 75 THR A CA 1
ATOM 563 C C . THR A 1 75 ? -21.734 2.442 1.945 1.00 44.38 75 THR A C 1
ATOM 565 O O . THR A 1 75 ? -22.894 2.505 2.405 1.00 44.38 75 THR A O 1
#

InterPro domains:
  IPR011989 Armadillo-like helical [G3DSA:1.25.10.10] (5-73)
  IPR016024 Armadillo-type fold [SSF48371] (7-74)

Organism: NCBI:txid1141662

Sequence (75 aa):
MGFQITVVNSLLSLLNSHNNNDIIKITLISSIGDIKSAAEHPEVIKKLLSLCKDENKDIAIAAIRSLSKLLGDIT

Foldseek 3Di:
DPPLVVVLVVLVVVLVPPDPDVVSLLVSLQVLLPRLCSLVPVVNLVVLVVQCPDPDPSSNVSSVVSVCSNVVVVD

Solvent-accessible surface area (backbone atoms only — not comparable to full-atom values): 4168 Å² total; per-residue (Å²): 123,72,67,65,58,50,53,50,52,52,49,52,50,54,68,68,42,92,68,87,49,64,70,58,48,33,51,46,39,42,56,48,25,71,38,68,71,42,59,79,34,67,68,54,53,54,50,35,60,54,34,49,70,42,90,51,62,65,46,14,50,28,20,50,52,16,49,49,46,41,57,60,75,76,116